Protein AF-A0A7W1SJ20-F1 (afdb_monomer)

pLDDT: mean 90.14, std 12.76, range [44.59, 98.44]

Radius of gyration: 11.6 Å; Cα contacts (8 Å, |Δi|>4): 40; chains: 1; bounding box: 28×23×32 Å

Secondary structure (DSSP, 8-state):
---TT-SB-TTSSBPHHHHHHHHTT-S-HHHHHHHHHHHHH-HHHHHHHHHHHHHHHHHTT-

Nearest PDB structures (foldseek):
  3hug-assembly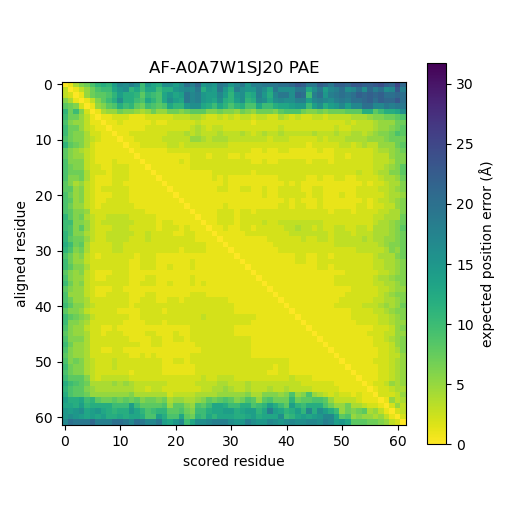6_F  TM=7.813E-01  e=1.262E+00  Mycobacterium tuberculosis H37Rv
  3hug-assembly6_P  TM=7.676E-01  e=1.876E+00  Mycobacterium tuberculosis H37Rv
  3hug-assembly3_L  TM=7.587E-01  e=2.141E+00  Mycobacterium tuberculosis H37Rv
  3hug-assembly6_J  TM=7.612E-01  e=2.141E+00  Mycobacterium tuberculosis H37Rv

Mean predicted aligned e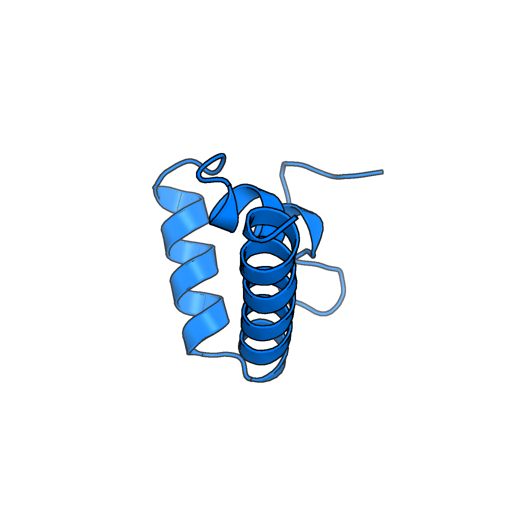rror: 4.04 Å

Solvent-accessible surface area (backbone atoms only — not comparable to full-atom values): 3761 Å² total; per-residue (Å²): 132,91,58,95,86,52,66,47,42,98,87,72,44,67,25,67,69,51,53,51,36,43,76,70,66,69,48,58,72,67,64,39,50,52,50,52,54,47,32,75,74,32,73,70,42,37,49,54,51,53,50,55,51,51,50,53,60,54,66,72,73,114

Sequence (62 aa):
MWHPESIYDAAGHLDEGVVHAWLDGQLAPEPAASVEQHAAACTVCSAMVAEARGLIAGASRV

Foldseek 3Di:
DDDPPDQADPVRAGDLVNLLCLVVVNDDPPSNVVLVVRCVVDPVSVVSNVVSVVVVVVVVPD

Structure (mmCIF, N/CA/C/O backbone):
data_AF-A0A7W1SJ20-F1
#
_entry.id   AF-A0A7W1SJ20-F1
#
loop_
_atom_site.group_PDB
_atom_site.id
_atom_site.type_symbol
_atom_site.label_atom_id
_atom_site.label_alt_id
_atom_site.label_comp_id
_atom_site.label_asym_id
_atom_site.label_entity_id
_atom_site.label_seq_id
_atom_site.pdbx_PDB_ins_code
_atom_site.Cartn_x
_atom_site.Cartn_y
_atom_site.Cartn_z
_atom_site.occupancy
_atom_site.B_iso_or_equiv
_atom_site.auth_seq_id
_atom_site.auth_comp_id
_atom_site.auth_asym_id
_atom_site.auth_atom_id
_atom_site.pdbx_PDB_model_num
ATOM 1 N N . MET A 1 1 ? 16.264 11.258 3.307 1.00 44.59 1 MET A N 1
ATOM 2 C CA . MET A 1 1 ? 15.828 12.217 2.274 1.00 44.59 1 MET A CA 1
ATOM 3 C C . MET A 1 1 ? 14.752 11.496 1.496 1.00 44.59 1 MET A C 1
ATOM 5 O O . MET A 1 1 ? 15.066 10.494 0.877 1.00 44.59 1 MET A O 1
ATOM 9 N N . TRP A 1 2 ? 13.491 11.889 1.663 1.00 52.47 2 TRP A N 1
ATOM 10 C CA . TRP A 1 2 ? 12.403 11.340 0.854 1.00 52.47 2 TRP A CA 1
ATOM 11 C C . TRP A 1 2 ? 12.581 11.841 -0.583 1.00 52.47 2 TRP A C 1
ATOM 13 O O . TRP A 1 2 ? 12.784 13.041 -0.785 1.00 52.47 2 TRP A O 1
ATOM 23 N N . HIS A 1 3 ? 12.580 10.919 -1.544 1.00 52.78 3 HIS A N 1
ATOM 24 C CA . HIS A 1 3 ? 12.725 11.207 -2.967 1.00 52.78 3 HIS A CA 1
ATOM 25 C C . HIS A 1 3 ? 11.359 10.994 -3.637 1.00 52.78 3 HIS A C 1
ATOM 27 O O . HIS A 1 3 ? 11.016 9.849 -3.923 1.00 52.78 3 HIS A O 1
ATOM 33 N N . PRO A 1 4 ? 10.571 12.054 -3.903 1.00 53.94 4 PRO A N 1
ATOM 34 C CA . PRO A 1 4 ? 9.223 11.936 -4.481 1.00 53.94 4 PRO A CA 1
ATOM 35 C C . PRO A 1 4 ? 9.184 11.273 -5.866 1.00 53.94 4 PRO A C 1
ATOM 37 O O . PRO A 1 4 ? 8.112 10.944 -6.363 1.00 53.94 4 PRO A O 1
ATOM 40 N N . GLU A 1 5 ? 10.341 11.114 -6.506 1.00 66.19 5 GLU A N 1
ATOM 41 C CA . GLU A 1 5 ? 10.497 10.536 -7.839 1.00 66.19 5 GLU A CA 1
ATOM 42 C C . GLU A 1 5 ? 10.635 9.004 -7.856 1.00 66.19 5 GLU A C 1
ATOM 44 O O . GLU A 1 5 ? 10.473 8.410 -8.920 1.00 66.19 5 GLU A O 1
ATOM 49 N N . SER A 1 6 ? 10.900 8.347 -6.716 1.00 84.50 6 SER A N 1
ATOM 50 C CA . SER A 1 6 ? 11.066 6.887 -6.671 1.00 84.50 6 SER A CA 1
ATOM 51 C C . SER A 1 6 ? 9.920 6.212 -5.925 1.00 84.50 6 SER A C 1
ATOM 53 O O . SER A 1 6 ? 9.794 6.334 -4.712 1.00 84.50 6 SER A O 1
ATOM 55 N N . ILE A 1 7 ? 9.105 5.453 -6.664 1.00 91.62 7 ILE A N 1
ATOM 56 C CA . ILE A 1 7 ? 8.037 4.597 -6.117 1.00 91.62 7 ILE A CA 1
ATOM 57 C C . ILE A 1 7 ? 8.624 3.436 -5.296 1.00 91.62 7 ILE A C 1
ATOM 59 O O . ILE A 1 7 ? 7.967 2.915 -4.393 1.00 91.62 7 ILE A O 1
ATOM 63 N N . TYR A 1 8 ? 9.858 3.036 -5.611 1.00 94.19 8 TYR A N 1
ATOM 64 C CA . TYR A 1 8 ? 10.510 1.866 -5.040 1.00 94.19 8 TYR A CA 1
ATOM 65 C C . TYR A 1 8 ? 11.748 2.232 -4.214 1.00 94.19 8 TYR A C 1
ATOM 67 O O . TYR A 1 8 ? 12.441 3.211 -4.507 1.00 94.19 8 TYR A O 1
ATOM 75 N N . ASP A 1 9 ? 12.040 1.409 -3.213 1.00 93.88 9 ASP A N 1
ATOM 76 C CA . ASP A 1 9 ? 13.266 1.428 -2.428 1.00 93.88 9 ASP A CA 1
ATOM 77 C C . ASP A 1 9 ? 14.435 0.741 -3.166 1.00 93.88 9 ASP A C 1
ATOM 79 O O . ASP A 1 9 ? 14.315 0.249 -4.292 1.00 93.88 9 ASP A O 1
ATOM 83 N N . ALA A 1 10 ? 15.601 0.684 -2.516 1.00 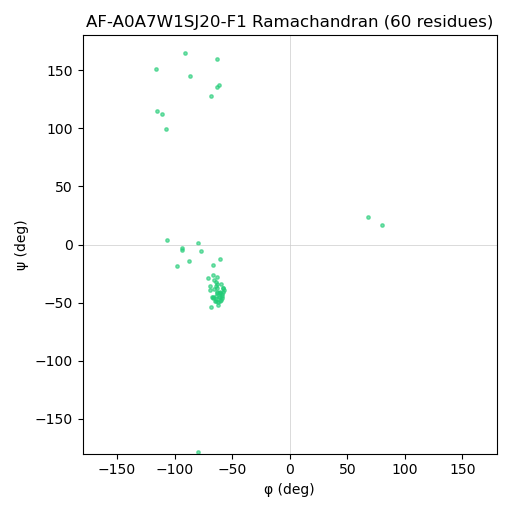90.25 10 ALA A N 1
ATOM 84 C CA . ALA A 1 10 ? 16.797 0.061 -3.085 1.00 90.25 10 ALA A CA 1
ATOM 85 C C . ALA A 1 10 ? 16.681 -1.468 -3.281 1.00 90.25 10 ALA A C 1
ATOM 87 O O . ALA A 1 10 ? 17.477 -2.042 -4.025 1.00 90.25 10 ALA A O 1
ATOM 88 N N . ALA A 1 11 ? 15.728 -2.128 -2.618 1.00 93.06 11 ALA A N 1
ATOM 89 C CA . ALA A 1 11 ? 15.461 -3.559 -2.738 1.00 93.06 11 ALA A CA 1
ATOM 90 C C . ALA A 1 11 ? 14.373 -3.876 -3.785 1.00 93.06 11 ALA A C 1
ATOM 92 O O . ALA A 1 11 ? 14.113 -5.048 -4.062 1.00 93.06 11 ALA A O 1
ATOM 93 N N . GLY A 1 12 ? 13.765 -2.853 -4.395 1.00 95.25 12 GLY A N 1
ATOM 94 C CA . GLY A 1 12 ? 12.679 -3.003 -5.361 1.00 95.25 12 GLY A CA 1
ATOM 95 C C . GLY A 1 12 ? 11.310 -3.236 -4.716 1.00 95.25 12 GLY A C 1
ATOM 96 O O . GLY A 1 12 ? 10.389 -3.699 -5.392 1.00 95.25 12 GLY A O 1
ATOM 97 N N . HIS A 1 13 ? 11.170 -2.944 -3.423 1.00 96.81 13 HIS A N 1
ATOM 98 C CA . HIS A 1 13 ? 9.883 -2.868 -2.739 1.00 96.81 13 HIS A CA 1
ATOM 99 C C . HIS A 1 13 ? 9.346 -1.446 -2.787 1.00 96.81 13 HIS A C 1
ATOM 101 O O . HIS A 1 13 ? 10.070 -0.518 -3.121 1.00 96.81 13 HIS A O 1
ATOM 107 N N . LEU A 1 14 ? 8.062 -1.266 -2.497 1.00 96.56 14 LEU A N 1
ATOM 108 C CA . LEU A 1 14 ? 7.497 0.073 -2.392 1.00 96.56 14 LEU A CA 1
ATOM 109 C C . LEU A 1 14 ? 8.191 0.852 -1.276 1.00 96.56 14 LEU A C 1
ATOM 111 O O . LEU A 1 14 ? 8.400 0.317 -0.188 1.00 96.56 14 LEU A O 1
ATOM 115 N N . ASP A 1 15 ? 8.499 2.117 -1.542 1.00 95.31 15 ASP A N 1
ATOM 116 C CA . ASP A 1 15 ? 8.936 3.027 -0.490 1.00 95.31 15 ASP A CA 1
ATOM 117 C C . ASP A 1 15 ? 7.802 3.216 0.531 1.00 95.31 15 ASP A C 1
ATOM 119 O O . ASP A 1 15 ? 6.634 3.406 0.173 1.00 95.31 15 ASP A O 1
ATOM 123 N N . GLU A 1 16 ? 8.140 3.164 1.817 1.00 93.38 16 GLU A N 1
ATOM 124 C CA . GLU A 1 16 ? 7.169 3.299 2.907 1.00 93.38 16 GLU A CA 1
ATOM 125 C C . GLU A 1 16 ? 6.422 4.642 2.824 1.00 93.38 16 GLU A C 1
ATOM 127 O O . GLU A 1 16 ? 5.195 4.689 2.933 1.00 93.38 16 GLU A O 1
ATOM 132 N N . GLY A 1 17 ? 7.135 5.735 2.532 1.00 93.38 17 GLY A N 1
ATOM 133 C CA . GLY A 1 17 ? 6.538 7.059 2.360 1.00 93.38 17 GLY A CA 1
ATOM 134 C C . GLY A 1 17 ? 5.567 7.119 1.180 1.00 93.38 17 GLY A C 1
ATOM 135 O O . GLY A 1 17 ? 4.538 7.791 1.261 1.00 93.38 17 GLY A O 1
ATOM 136 N N . VAL A 1 18 ? 5.844 6.375 0.108 1.00 95.25 18 VAL A N 1
ATOM 137 C CA . VAL A 1 18 ? 4.941 6.232 -1.045 1.00 95.25 18 VAL A CA 1
ATOM 138 C C . VAL A 1 18 ? 3.687 5.437 -0.681 1.00 95.25 18 VAL A C 1
ATOM 140 O O . VAL A 1 18 ? 2.594 5.821 -1.099 1.00 95.25 18 VAL A O 1
ATOM 143 N N . VAL A 1 19 ? 3.798 4.381 0.131 1.00 96.12 19 VAL A N 1
ATOM 144 C CA . VAL A 1 19 ? 2.626 3.637 0.628 1.00 96.12 19 VAL A CA 1
ATOM 145 C C . VAL A 1 19 ? 1.719 4.529 1.468 1.00 96.12 19 VAL A C 1
ATOM 147 O O . VAL A 1 19 ? 0.505 4.523 1.261 1.00 96.12 19 VAL A O 1
ATOM 150 N N . HIS A 1 20 ? 2.284 5.329 2.371 1.00 94.94 20 HIS A N 1
ATOM 151 C CA . HIS A 1 20 ? 1.503 6.287 3.154 1.00 94.94 20 HIS A CA 1
ATOM 152 C C . HIS A 1 20 ? 0.839 7.341 2.262 1.00 94.94 20 HIS A C 1
ATOM 154 O O . HIS A 1 20 ? -0.378 7.503 2.319 1.00 94.94 20 HIS A O 1
ATOM 160 N N . ALA A 1 21 ? 1.594 7.965 1.351 1.00 94.75 21 ALA A N 1
ATOM 161 C CA . ALA A 1 21 ? 1.045 8.939 0.408 1.00 94.75 21 ALA A CA 1
ATOM 162 C C . ALA A 1 21 ? -0.076 8.350 -0.471 1.00 94.75 21 ALA A C 1
ATOM 164 O O . ALA A 1 21 ? -1.059 9.030 -0.759 1.00 94.75 21 ALA A O 1
ATOM 165 N N . TRP A 1 22 ? 0.040 7.085 -0.886 1.00 96.12 22 TRP A N 1
ATOM 166 C CA . TRP A 1 22 ? -1.005 6.382 -1.632 1.00 96.12 22 TRP A CA 1
ATOM 167 C C . TRP A 1 22 ? -2.276 6.190 -0.801 1.00 96.12 22 TRP A C 1
ATOM 169 O O . TRP A 1 22 ? -3.368 6.504 -1.274 1.00 96.12 22 TRP A O 1
ATOM 179 N N . LEU A 1 23 ? -2.141 5.709 0.439 1.00 96.50 23 LEU A N 1
ATOM 180 C CA . LEU A 1 23 ? -3.272 5.481 1.342 1.00 96.50 23 LEU A CA 1
ATOM 181 C C . LEU A 1 23 ? -3.967 6.787 1.755 1.00 96.50 23 LEU A C 1
ATOM 183 O O . LEU A 1 23 ? -5.185 6.790 1.927 1.00 96.50 23 LEU A O 1
ATOM 187 N N . ASP A 1 24 ? -3.221 7.889 1.831 1.00 94.94 24 ASP A N 1
ATOM 188 C CA . ASP A 1 24 ? -3.740 9.238 2.086 1.00 94.94 24 ASP A CA 1
ATOM 189 C C . ASP A 1 24 ? -4.342 9.909 0.830 1.00 94.94 24 ASP A C 1
ATOM 191 O O . ASP A 1 24 ? -4.776 11.065 0.875 1.00 94.94 24 ASP A O 1
ATOM 195 N N . GLY A 1 25 ? -4.354 9.216 -0.318 1.00 95.38 25 GLY A N 1
ATOM 196 C CA . GLY A 1 25 ? -4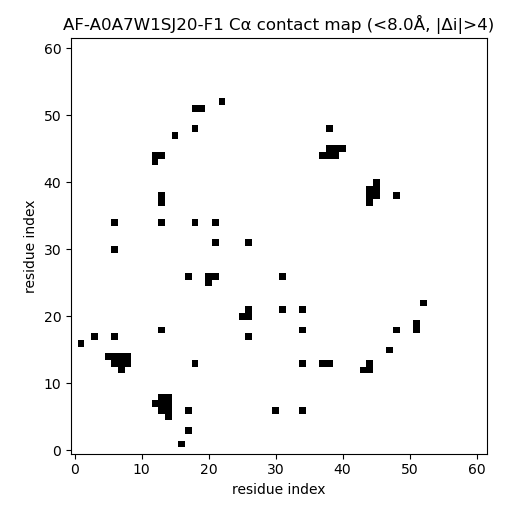.881 9.735 -1.584 1.00 95.38 25 GLY A CA 1
ATOM 197 C C . GLY A 1 25 ? -4.053 10.875 -2.189 1.00 95.38 25 GLY A C 1
ATOM 198 O O . GLY A 1 25 ? -4.585 11.676 -2.954 1.00 95.38 25 GLY A O 1
ATOM 199 N N . GLN A 1 26 ? -2.768 10.969 -1.839 1.00 95.56 26 GLN A N 1
ATOM 200 C CA . GLN A 1 26 ? -1.849 12.036 -2.258 1.00 95.56 26 GLN A CA 1
ATOM 201 C C . GLN A 1 26 ? -1.032 11.693 -3.513 1.00 95.56 26 GLN A C 1
ATOM 203 O O . GLN A 1 26 ? -0.287 12.537 -4.011 1.00 95.56 26 GLN A O 1
ATOM 208 N N . LEU A 1 27 ? -1.151 10.472 -4.046 1.00 93.62 27 LEU A N 1
ATOM 209 C CA . LEU A 1 27 ? -0.524 10.101 -5.315 1.00 93.62 27 LEU A CA 1
ATOM 210 C C . LEU A 1 27 ? -1.405 10.458 -6.514 1.00 93.62 27 LEU A C 1
ATOM 212 O O . LEU A 1 27 ? -2.627 10.323 -6.485 1.00 93.62 27 LEU A O 1
ATOM 216 N N . ALA A 1 28 ? -0.757 10.849 -7.612 1.00 91.62 28 ALA A N 1
ATOM 217 C CA . ALA A 1 28 ? -1.417 10.961 -8.907 1.00 91.62 28 ALA A CA 1
ATOM 218 C C . ALA A 1 28 ? -1.930 9.582 -9.392 1.00 91.62 28 ALA A C 1
ATOM 220 O O . ALA A 1 28 ? -1.420 8.546 -8.956 1.00 91.62 28 ALA A O 1
ATOM 221 N 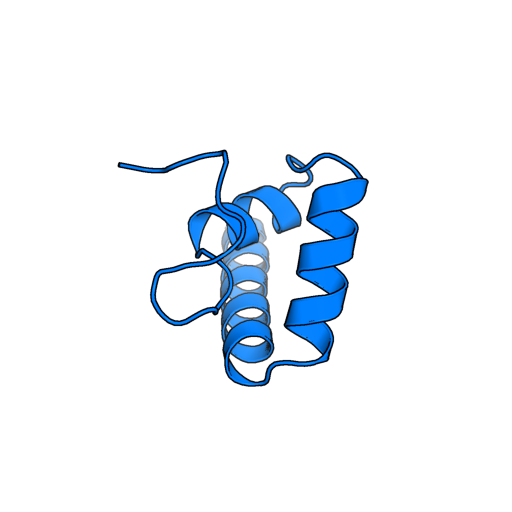N . PRO A 1 29 ? -2.901 9.534 -10.325 1.00 92.94 29 PRO A N 1
ATOM 222 C CA . PRO A 1 29 ? -3.538 8.275 -10.728 1.00 92.94 29 PRO A CA 1
ATOM 223 C C . PRO A 1 29 ? -2.578 7.207 -11.272 1.00 92.94 29 PRO A C 1
ATOM 225 O O . PRO A 1 29 ? -2.756 6.025 -11.001 1.00 92.94 29 PRO A O 1
ATOM 228 N N . GLU A 1 30 ? -1.561 7.611 -12.033 1.00 92.56 30 GLU A N 1
ATOM 229 C CA . GLU A 1 30 ? -0.593 6.691 -12.645 1.00 92.56 30 GLU A CA 1
ATOM 230 C C . GLU A 1 30 ? 0.323 6.004 -11.607 1.00 92.56 30 GLU A C 1
ATOM 232 O O . GLU A 1 30 ? 0.293 4.773 -11.528 1.00 92.56 30 GLU A O 1
ATOM 237 N N . PRO A 1 31 ? 1.036 6.729 -10.720 1.00 93.00 31 PRO A N 1
ATOM 238 C CA . PRO A 1 31 ? 1.811 6.089 -9.658 1.00 93.00 31 PRO A CA 1
ATOM 239 C C . PRO A 1 31 ? 0.933 5.322 -8.661 1.00 93.00 31 PRO A C 1
ATOM 241 O O . PRO A 1 31 ? 1.352 4.274 -8.175 1.00 93.00 31 PRO A O 1
ATOM 244 N N . ALA A 1 32 ? -0.298 5.776 -8.390 1.00 96.19 32 ALA A N 1
ATOM 245 C CA . ALA A 1 32 ? -1.237 5.039 -7.543 1.00 96.19 32 ALA A CA 1
ATOM 246 C C . ALA A 1 32 ? -1.592 3.658 -8.126 1.00 96.19 32 ALA A C 1
ATOM 248 O O . ALA A 1 32 ? -1.610 2.674 -7.388 1.00 96.19 32 ALA A O 1
ATOM 249 N N . ALA A 1 33 ? -1.819 3.565 -9.441 1.00 96.31 33 ALA A N 1
ATOM 250 C CA . ALA A 1 33 ? -2.079 2.291 -10.114 1.00 96.31 33 ALA A CA 1
ATOM 251 C C . ALA A 1 33 ? -0.856 1.356 -10.074 1.00 96.31 33 ALA A C 1
ATOM 253 O O . ALA A 1 33 ? -1.003 0.151 -9.868 1.00 96.31 33 ALA A O 1
ATOM 254 N N . SER A 1 34 ? 0.353 1.908 -10.221 1.00 95.31 34 SER A N 1
ATOM 255 C CA . SER A 1 34 ? 1.607 1.153 -10.096 1.00 95.31 34 SER A CA 1
ATOM 256 C C . SER A 1 34 ? 1.806 0.595 -8.680 1.00 95.31 34 SER A C 1
ATOM 258 O O . SER A 1 34 ? 2.136 -0.582 -8.516 1.00 95.31 34 SER A O 1
ATOM 260 N N . VAL A 1 35 ? 1.537 1.408 -7.653 1.00 96.88 35 VAL A N 1
ATOM 261 C CA . VAL A 1 35 ? 1.561 0.996 -6.240 1.00 96.88 35 VAL A CA 1
ATOM 262 C C . VAL A 1 35 ? 0.551 -0.118 -5.976 1.00 96.88 35 VAL A C 1
ATOM 264 O O . VAL A 1 35 ? 0.909 -1.146 -5.401 1.00 96.88 35 VAL A O 1
ATOM 267 N N . GLU A 1 36 ? -0.693 0.053 -6.430 1.00 97.81 36 GLU A N 1
ATOM 268 C CA . GLU A 1 36 ? -1.754 -0.942 -6.263 1.00 97.81 36 GLU A CA 1
ATOM 269 C C . GLU A 1 36 ? -1.385 -2.279 -6.922 1.00 97.81 36 GLU A C 1
ATOM 271 O O . GLU A 1 36 ? -1.474 -3.333 -6.285 1.00 97.81 36 GLU A O 1
ATOM 276 N N . GLN A 1 37 ? -0.902 -2.242 -8.169 1.00 98.00 37 GLN A N 1
ATOM 277 C CA . GLN A 1 37 ? -0.473 -3.435 -8.896 1.00 98.00 37 GLN A CA 1
ATOM 278 C C . GLN A 1 37 ? 0.678 -4.156 -8.181 1.00 98.00 37 GLN A C 1
ATOM 280 O O . GLN A 1 37 ? 0.640 -5.380 -8.035 1.00 98.00 37 GLN A O 1
ATOM 285 N N . HIS A 1 38 ? 1.689 -3.420 -7.713 1.00 98.00 38 HIS A N 1
ATOM 286 C CA . HIS A 1 38 ? 2.824 -4.018 -7.014 1.00 98.00 38 HIS A CA 1
ATOM 287 C C . HIS A 1 38 ? 2.402 -4.624 -5.671 1.00 98.00 38 HIS A C 1
ATOM 289 O O . HIS A 1 38 ? 2.763 -5.761 -5.365 1.00 98.00 38 HIS A O 1
ATOM 295 N N . ALA A 1 39 ? 1.610 -3.899 -4.878 1.00 97.88 39 ALA A N 1
ATOM 296 C CA . ALA A 1 39 ? 1.121 -4.379 -3.589 1.00 97.88 39 ALA A CA 1
ATOM 297 C C . ALA A 1 39 ? 0.281 -5.659 -3.728 1.00 97.88 39 ALA A C 1
ATOM 299 O O . ALA A 1 39 ? 0.357 -6.529 -2.865 1.00 97.88 39 ALA A O 1
ATOM 300 N N . ALA A 1 40 ? -0.470 -5.808 -4.825 1.00 98.00 40 ALA A N 1
ATOM 301 C CA . ALA A 1 40 ? -1.225 -7.025 -5.118 1.00 98.00 40 ALA A CA 1
ATOM 302 C C . ALA A 1 40 ? -0.337 -8.224 -5.510 1.00 98.00 40 ALA A C 1
ATOM 304 O O . ALA A 1 40 ? -0.723 -9.369 -5.279 1.00 98.00 40 ALA A O 1
ATOM 305 N N . ALA A 1 41 ? 0.837 -7.981 -6.101 1.00 97.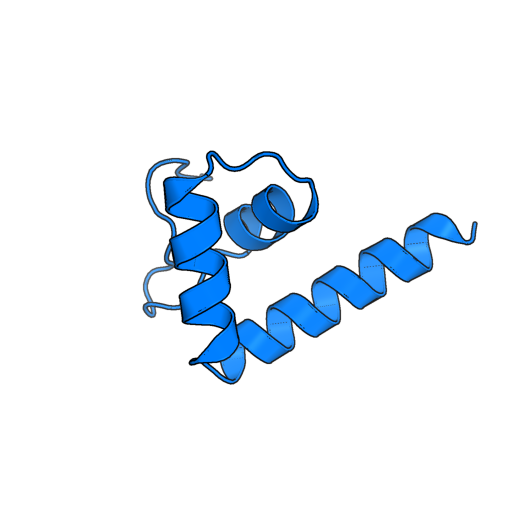94 41 ALA A N 1
ATOM 306 C CA . ALA A 1 41 ? 1.728 -9.027 -6.613 1.00 97.94 41 ALA A CA 1
ATOM 307 C C . ALA A 1 41 ? 2.877 -9.406 -5.657 1.00 97.94 41 ALA A C 1
ATOM 309 O O . ALA A 1 41 ? 3.481 -10.468 -5.812 1.00 97.94 41 ALA A O 1
ATOM 310 N N . CYS A 1 42 ? 3.201 -8.556 -4.680 1.00 98.44 42 CYS A N 1
ATOM 311 C CA . CYS A 1 42 ? 4.357 -8.712 -3.802 1.00 98.44 42 CYS A CA 1
ATOM 312 C C . CYS A 1 42 ? 3.934 -8.933 -2.345 1.00 98.44 42 CYS A C 1
ATOM 314 O O . CYS A 1 42 ? 3.410 -8.029 -1.697 1.00 98.44 42 CYS A O 1
ATOM 316 N N . THR A 1 43 ? 4.229 -10.113 -1.789 1.00 98.25 43 THR A N 1
ATOM 317 C CA . THR A 1 43 ? 3.860 -10.478 -0.407 1.00 98.25 43 THR A CA 1
ATOM 318 C C . THR A 1 43 ? 4.410 -9.505 0.640 1.00 98.25 43 THR A C 1
ATOM 320 O O . THR A 1 43 ? 3.706 -9.170 1.589 1.00 98.25 43 THR A O 1
ATOM 323 N N . VAL A 1 44 ? 5.645 -9.020 0.461 1.00 97.81 44 VAL A N 1
ATOM 324 C CA . VAL A 1 44 ? 6.281 -8.059 1.381 1.00 97.81 44 VAL A CA 1
ATOM 325 C C . VAL A 1 44 ? 5.514 -6.737 1.384 1.00 97.81 44 VAL A C 1
ATOM 327 O O . VAL A 1 44 ? 5.129 -6.235 2.438 1.00 97.81 44 VAL A O 1
ATOM 330 N N . CYS A 1 45 ? 5.208 -6.214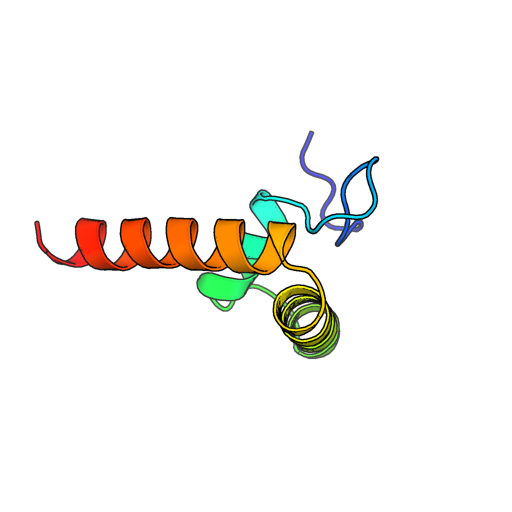 0.197 1.00 98.38 45 CYS A N 1
ATOM 331 C CA . CYS A 1 45 ? 4.478 -4.957 0.063 1.00 98.38 45 CYS A CA 1
ATOM 332 C C . CYS A 1 45 ? 3.016 -5.091 0.505 1.00 98.38 45 CYS A C 1
ATOM 334 O O . CYS A 1 45 ? 2.482 -4.180 1.130 1.00 98.38 45 CYS A O 1
ATOM 336 N N . SER A 1 46 ? 2.379 -6.240 0.260 1.00 98.38 46 SER A N 1
ATOM 337 C CA . SER A 1 46 ? 1.039 -6.526 0.779 1.00 98.38 46 SER A CA 1
ATOM 338 C C . SER A 1 46 ? 1.001 -6.501 2.309 1.00 98.38 46 SER A C 1
ATOM 340 O O . SER A 1 46 ? 0.027 -6.002 2.875 1.00 98.38 46 SER A O 1
ATOM 342 N N . ALA A 1 47 ? 2.022 -7.042 2.983 1.00 98.12 47 ALA A N 1
ATOM 343 C CA . ALA A 1 47 ? 2.107 -7.026 4.441 1.00 98.12 47 ALA A CA 1
ATOM 344 C C . ALA A 1 47 ? 2.288 -5.597 4.976 1.00 98.12 47 ALA A C 1
ATOM 346 O O . ALA A 1 47 ? 1.549 -5.187 5.869 1.00 98.12 47 ALA A O 1
ATOM 347 N N . MET A 1 48 ? 3.184 -4.815 4.367 1.00 97.06 48 MET A N 1
ATOM 348 C CA . MET A 1 48 ? 3.398 -3.404 4.710 1.00 97.06 48 MET A CA 1
ATOM 349 C C . MET A 1 48 ? 2.118 -2.566 4.545 1.00 97.06 48 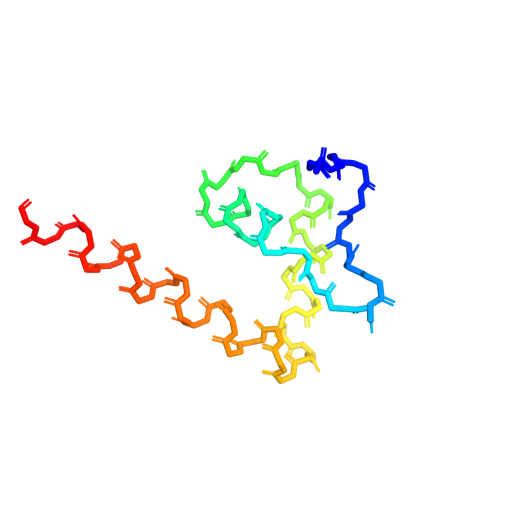MET A C 1
ATOM 351 O O . MET A 1 48 ? 1.745 -1.809 5.437 1.00 97.06 48 MET A O 1
ATOM 355 N N . VAL A 1 49 ? 1.378 -2.752 3.447 1.00 97.88 49 VAL A N 1
ATOM 356 C CA . VAL A 1 49 ? 0.085 -2.080 3.230 1.00 97.88 49 VAL A CA 1
ATOM 357 C C . VAL A 1 49 ? -0.950 -2.489 4.282 1.00 97.88 49 VAL A C 1
ATOM 359 O O . VAL A 1 49 ? -1.718 -1.646 4.753 1.00 97.88 49 VAL A O 1
ATOM 362 N N . ALA A 1 50 ? -1.009 -3.772 4.648 1.00 97.75 50 ALA A N 1
ATOM 363 C CA . ALA A 1 50 ? -1.931 -4.249 5.677 1.00 97.75 50 ALA A CA 1
ATOM 364 C C . ALA A 1 50 ? -1.620 -3.629 7.049 1.00 97.75 50 ALA A C 1
ATOM 366 O O . ALA A 1 50 ? -2.542 -3.206 7.748 1.00 97.75 50 ALA A O 1
ATOM 367 N N . GLU A 1 51 ? -0.338 -3.521 7.401 1.00 96.38 51 GLU A N 1
ATOM 368 C CA . GLU A 1 51 ? 0.116 -2.865 8.6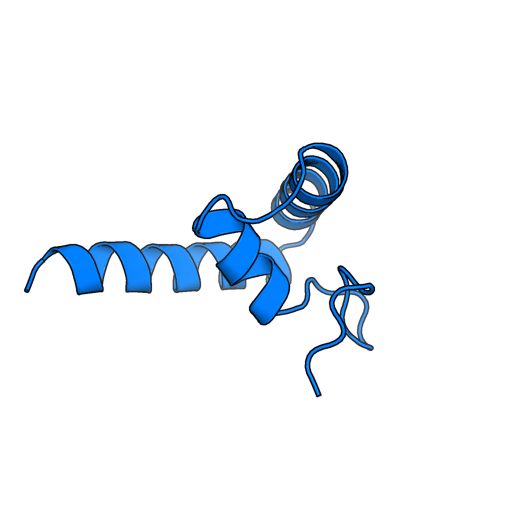27 1.00 96.38 51 GLU A CA 1
ATOM 369 C C . GLU A 1 51 ? -0.256 -1.376 8.641 1.00 96.38 51 GLU A C 1
ATOM 371 O O . GLU A 1 51 ? -0.950 -0.924 9.556 1.00 96.38 51 GLU A O 1
ATOM 376 N N . ALA A 1 52 ? 0.093 -0.635 7.584 1.00 95.94 52 ALA A N 1
ATOM 377 C CA . ALA A 1 52 ? -0.217 0.789 7.460 1.00 95.94 52 ALA A CA 1
ATOM 378 C C . ALA A 1 52 ? -1.731 1.069 7.555 1.00 95.94 52 ALA A C 1
ATOM 380 O O . ALA A 1 52 ? -2.165 1.982 8.262 1.00 95.94 52 ALA A O 1
ATOM 381 N N . ARG A 1 53 ? -2.570 0.234 6.926 1.00 95.88 53 ARG A N 1
ATOM 382 C CA . ARG A 1 53 ? -4.038 0.315 7.058 1.00 95.88 53 ARG A CA 1
ATOM 383 C C . ARG A 1 53 ? -4.516 0.052 8.486 1.00 95.88 53 ARG A C 1
ATOM 385 O O . ARG A 1 53 ? -5.462 0.697 8.942 1.00 95.88 53 ARG A O 1
ATOM 392 N N . GLY A 1 54 ? -3.875 -0.875 9.197 1.00 94.75 54 GLY A N 1
ATOM 393 C CA . GLY A 1 54 ? -4.143 -1.140 10.610 1.00 94.75 54 GLY A CA 1
ATOM 394 C C . GLY A 1 54 ? -3.891 0.084 11.492 1.00 94.75 54 GLY A C 1
ATOM 395 O O . GLY A 1 54 ? -4.720 0.398 12.352 1.00 94.75 54 GLY A O 1
ATOM 396 N N . LEU A 1 55 ? -2.801 0.814 11.229 1.00 92.00 55 LEU A N 1
ATOM 397 C CA . LEU A 1 55 ? -2.460 2.057 11.928 1.00 92.00 55 LEU A CA 1
ATOM 398 C C . LEU A 1 55 ? -3.497 3.160 11.676 1.00 92.00 55 LEU A C 1
ATOM 400 O O . LEU A 1 55 ? -3.993 3.749 12.636 1.00 92.00 55 LEU A O 1
ATOM 404 N N . ILE A 1 56 ? -3.903 3.381 10.420 1.00 90.62 56 ILE A N 1
ATOM 405 C CA . ILE A 1 56 ? -4.939 4.370 10.056 1.00 90.62 56 ILE A CA 1
ATOM 406 C C . ILE A 1 56 ? -6.271 4.059 10.759 1.00 90.62 56 ILE A C 1
ATOM 408 O O . ILE A 1 56 ? -6.904 4.936 11.359 1.00 90.62 56 ILE A O 1
ATOM 412 N N . ALA A 1 57 ? -6.691 2.791 10.736 1.00 87.00 57 ALA A N 1
ATOM 413 C CA . ALA A 1 57 ? -7.915 2.359 11.402 1.00 87.00 57 ALA A CA 1
ATOM 414 C C . ALA A 1 57 ? -7.842 2.536 12.930 1.00 87.00 57 ALA A C 1
ATOM 416 O O . ALA A 1 57 ? -8.853 2.851 13.555 1.00 87.00 57 ALA A O 1
ATOM 417 N N . GLY A 1 58 ? -6.671 2.319 13.541 1.00 82.19 58 GLY A N 1
ATOM 418 C CA . GLY A 1 58 ? -6.433 2.557 14.967 1.00 82.19 58 GLY A CA 1
ATOM 419 C C . GLY A 1 58 ? -6.473 4.039 15.339 1.00 82.19 58 GLY A C 1
ATOM 420 O O . GLY A 1 58 ? -7.150 4.400 16.297 1.00 82.19 58 GLY A O 1
ATOM 421 N N . ALA A 1 59 ? -5.818 4.890 14.547 1.00 77.50 59 ALA A N 1
ATOM 422 C CA . ALA A 1 59 ? -5.781 6.338 14.749 1.00 77.50 59 ALA A CA 1
ATOM 423 C C . ALA A 1 59 ? -7.166 6.998 14.633 1.00 77.50 59 ALA A C 1
ATOM 425 O O . ALA A 1 59 ? -7.426 8.003 15.280 1.00 77.50 59 ALA A O 1
ATOM 426 N N . SER A 1 60 ? -8.082 6.411 13.860 1.00 76.62 60 SER A N 1
ATOM 427 C CA . SER A 1 60 ? -9.453 6.920 13.703 1.00 76.62 60 SER A CA 1
ATOM 428 C C . SER A 1 60 ? -10.382 6.619 14.895 1.00 76.62 60 SER A C 1
ATOM 430 O O . SER A 1 60 ? -11.543 7.017 14.875 1.00 76.62 60 SER A O 1
ATOM 432 N N . ARG A 1 61 ? -9.926 5.854 15.899 1.00 73.69 61 ARG A N 1
ATOM 433 C CA . ARG A 1 61 ? -10.750 5.361 17.024 1.00 73.69 61 ARG A CA 1
ATOM 434 C C . ARG A 1 61 ? -10.490 6.054 18.370 1.00 73.69 61 ARG A C 1
ATOM 436 O O . ARG A 1 61 ? -11.069 5.619 19.365 1.00 73.69 61 ARG A O 1
ATOM 443 N N . VAL A 1 62 ? -9.624 7.068 18.416 1.00 60.09 62 VAL A N 1
ATOM 444 C CA . VAL A 1 62 ? -9.261 7.823 19.633 1.00 60.09 62 VAL A CA 1
ATOM 445 C C . VAL A 1 62 ? -9.933 9.189 19.686 1.00 60.09 62 VAL A C 1
ATOM 447 O O . VAL A 1 62 ? -10.191 9.760 18.605 1.00 60.09 62 VAL A O 1
#